Protein AF-A0A954RJN4-F1 (afdb_monomer_lite)

Structure (mmCIF, N/CA/C/O backbone):
data_AF-A0A954RJN4-F1
#
_entry.id   AF-A0A954RJN4-F1
#
loop_
_atom_site.group_PDB
_atom_site.id
_atom_site.type_symbol
_atom_site.label_atom_id
_atom_site.label_alt_id
_atom_site.label_comp_id
_atom_site.label_asym_id
_atom_site.label_entity_id
_atom_site.label_seq_id
_atom_site.pdbx_PDB_ins_code
_atom_site.Cartn_x
_atom_site.Cartn_y
_atom_site.Cartn_z
_atom_site.occupancy
_atom_site.B_iso_or_equiv
_atom_site.auth_seq_id
_atom_site.auth_comp_id
_atom_site.auth_asym_id
_atom_site.auth_atom_id
_atom_site.pdbx_PDB_model_num
ATOM 1 N N . MET A 1 1 ? -88.114 -24.160 28.711 1.00 56.59 1 MET A N 1
ATOM 2 C CA . MET A 1 1 ? -86.927 -24.854 29.260 1.00 56.59 1 MET A CA 1
ATOM 3 C C . MET A 1 1 ? -85.967 -25.374 28.187 1.00 56.59 1 MET A C 1
ATOM 5 O O . MET A 1 1 ? -84.781 -25.348 28.445 1.00 56.59 1 MET A O 1
ATOM 9 N N . SER A 1 2 ? -86.419 -25.733 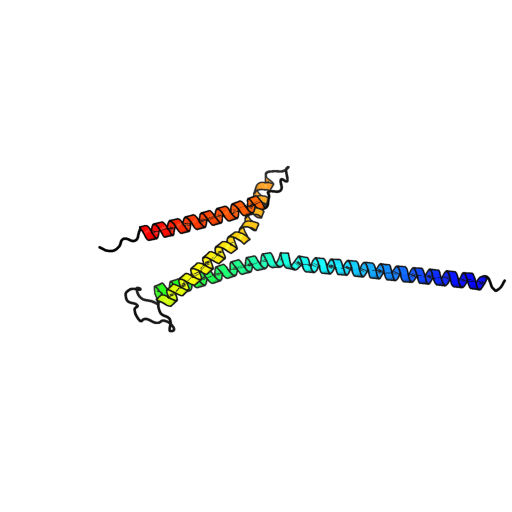26.975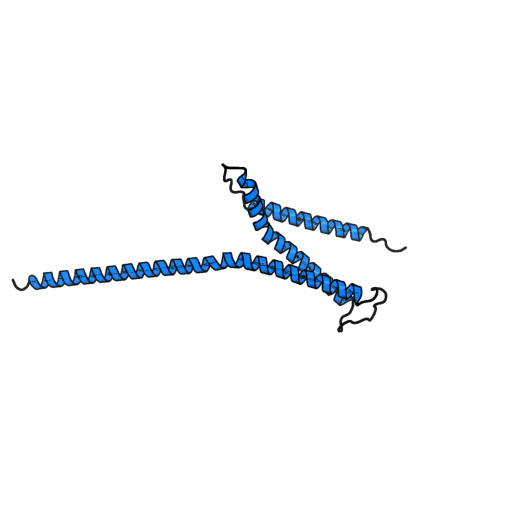 1.00 56.16 2 SER A N 1
ATOM 10 C CA . SER A 1 2 ? -85.537 -26.201 25.880 1.00 56.16 2 SER A CA 1
ATOM 11 C C . SER A 1 2 ? -84.730 -25.110 25.142 1.00 56.16 2 SER A C 1
ATOM 13 O O . SER A 1 2 ? -83.933 -25.435 24.276 1.00 56.16 2 SER A O 1
ATOM 15 N N . SER A 1 3 ? -84.951 -23.821 25.439 1.00 56.94 3 SER A N 1
ATOM 16 C CA . SER A 1 3 ? -84.285 -22.695 24.754 1.00 56.94 3 SER A CA 1
ATOM 17 C C . SER A 1 3 ? -83.041 -22.172 25.484 1.00 56.94 3 SER A C 1
ATOM 19 O O . SER A 1 3 ? -82.298 -21.402 24.892 1.00 56.94 3 SER A O 1
ATOM 21 N N . MET A 1 4 ? -82.828 -22.546 26.752 1.00 56.44 4 MET A N 1
ATOM 22 C CA . MET A 1 4 ? -81.663 -22.096 27.534 1.00 56.44 4 MET A CA 1
ATOM 23 C C . MET A 1 4 ? -80.443 -23.003 27.336 1.00 56.44 4 MET A C 1
ATOM 25 O O . MET A 1 4 ? -79.330 -22.502 27.289 1.00 56.44 4 MET A O 1
ATOM 29 N N . THR A 1 5 ? -80.644 -24.306 27.112 1.00 57.88 5 THR A N 1
ATOM 30 C CA . THR A 1 5 ? -79.547 -25.269 26.913 1.00 57.88 5 THR A CA 1
ATOM 31 C C . THR A 1 5 ? -78.785 -25.041 25.605 1.00 57.88 5 THR A C 1
ATOM 33 O O . THR A 1 5 ? -77.571 -25.167 25.581 1.00 57.88 5 THR A O 1
ATOM 36 N N . HIS A 1 6 ? -79.466 -24.604 24.538 1.00 56.44 6 HIS A N 1
ATOM 37 C CA . HIS A 1 6 ? -78.807 -24.260 23.270 1.00 56.44 6 HIS A CA 1
ATOM 38 C C . HIS A 1 6 ? -77.959 -22.981 23.335 1.00 56.44 6 HIS A C 1
ATOM 40 O O . HIS A 1 6 ? -77.119 -22.772 22.465 1.00 56.44 6 HIS A O 1
ATOM 46 N N . GLN A 1 7 ? -78.180 -22.113 24.328 1.00 56.19 7 GLN A N 1
ATOM 47 C CA . GLN A 1 7 ? -77.420 -20.870 24.450 1.00 56.19 7 GLN A CA 1
ATOM 48 C C . GLN A 1 7 ? -76.115 -21.059 25.239 1.00 56.19 7 GLN A C 1
ATOM 50 O O . GLN A 1 7 ? -75.149 -20.355 24.966 1.00 56.19 7 GLN A O 1
ATOM 55 N N . GLU A 1 8 ? -76.074 -22.013 26.175 1.00 59.12 8 GLU A N 1
ATOM 56 C CA . GLU A 1 8 ? -74.841 -22.383 26.888 1.00 59.12 8 GLU A CA 1
ATOM 57 C C . GLU A 1 8 ? -73.888 -23.182 25.990 1.00 59.12 8 GLU A C 1
ATOM 59 O O . GLU A 1 8 ? -72.703 -22.866 25.940 1.00 59.12 8 GLU A O 1
ATOM 64 N N . GLU A 1 9 ? -74.413 -24.120 25.197 1.00 59.72 9 GLU A N 1
ATOM 65 C CA . GLU A 1 9 ? -73.609 -24.959 24.293 1.00 59.72 9 GLU A CA 1
ATOM 66 C C . GLU A 1 9 ? -72.919 -24.119 23.198 1.00 59.72 9 GLU A C 1
ATOM 68 O O . GLU A 1 9 ? -71.730 -24.278 22.938 1.00 59.72 9 GLU A O 1
ATOM 73 N N . ALA A 1 10 ? -73.622 -23.121 22.645 1.00 60.97 10 ALA A N 1
ATOM 74 C CA . ALA A 1 10 ? -73.043 -22.183 21.682 1.00 60.97 10 ALA A CA 1
ATOM 75 C C . ALA A 1 10 ? -71.999 -21.234 22.304 1.00 60.97 10 ALA A C 1
ATOM 77 O O . ALA A 1 10 ? -71.149 -20.708 21.591 1.00 60.97 10 ALA A O 1
ATOM 78 N N . MET A 1 11 ? -72.054 -20.979 23.617 1.00 61.22 11 MET A N 1
ATOM 79 C CA . MET A 1 11 ? -71.100 -20.090 24.289 1.00 61.22 11 MET A CA 1
ATOM 80 C C . MET A 1 11 ? -69.798 -20.821 24.647 1.00 61.22 11 MET A C 1
ATOM 82 O O . MET A 1 11 ? -68.728 -20.229 24.497 1.00 61.22 11 MET A O 1
ATOM 86 N N . GLU A 1 12 ? -69.863 -22.097 25.045 1.00 61.41 12 GLU A N 1
ATOM 87 C CA . GLU A 1 12 ? -68.666 -22.931 25.262 1.00 61.41 12 GLU A CA 1
ATOM 88 C C . GLU A 1 12 ? -67.912 -23.199 23.950 1.00 61.41 12 GLU A C 1
ATOM 90 O O . GLU A 1 12 ? -66.694 -23.025 23.909 1.00 61.41 12 GLU A O 1
ATOM 95 N N . GLU A 1 13 ? -68.623 -23.485 22.853 1.00 60.00 13 GLU A N 1
ATOM 96 C CA . GLU A 1 13 ? -67.999 -23.742 21.544 1.00 60.00 13 GLU A CA 1
ATOM 97 C C . GLU A 1 13 ? -67.238 -22.505 21.018 1.00 60.00 13 GLU A C 1
ATOM 99 O O . GLU A 1 13 ? -66.120 -22.612 20.513 1.00 60.00 13 GLU A O 1
ATOM 104 N N . THR A 1 14 ? -67.770 -21.294 21.248 1.00 61.06 14 THR A N 1
ATOM 105 C CA . THR A 1 14 ? -67.065 -20.046 20.891 1.00 61.06 14 THR A CA 1
ATOM 106 C C . THR A 1 14 ? -65.844 -19.751 21.764 1.00 61.06 14 THR A C 1
ATOM 108 O O . THR A 1 14 ? -64.921 -19.068 21.313 1.00 61.06 14 THR A O 1
ATOM 111 N N . PHE A 1 15 ? -65.821 -20.237 23.010 1.00 59.88 15 PHE A N 1
ATOM 112 C CA . PHE A 1 15 ? -64.701 -20.016 23.923 1.00 59.88 15 PHE A CA 1
ATOM 113 C C . PHE A 1 15 ? -63.522 -20.940 23.598 1.00 59.88 15 PHE A C 1
ATOM 115 O O . PHE A 1 15 ? -62.377 -20.479 23.588 1.00 59.88 15 PHE A O 1
ATOM 122 N N . ASP A 1 16 ? -63.799 -22.199 23.252 1.00 62.75 16 ASP A N 1
ATOM 123 C CA . ASP A 1 16 ? -62.776 -23.150 22.807 1.00 62.75 16 ASP A CA 1
ATOM 124 C C . ASP A 1 16 ? -62.181 -22.750 21.447 1.00 62.75 16 ASP A C 1
ATOM 126 O O . ASP A 1 16 ? -60.956 -22.759 21.285 1.00 62.75 16 ASP A O 1
ATOM 130 N N . GLU A 1 17 ? -63.006 -22.270 20.506 1.00 61.72 17 GLU A N 1
ATOM 131 C CA . GLU A 1 17 ? -62.523 -21.760 19.215 1.00 61.72 17 GLU A CA 1
ATOM 132 C C . GLU A 1 17 ? -61.644 -20.505 19.396 1.00 61.72 17 GLU A C 1
ATOM 134 O O . GLU A 1 17 ? -60.575 -20.383 18.791 1.00 61.72 17 GLU A O 1
ATOM 139 N N . ALA A 1 18 ? -62.015 -19.597 20.307 1.00 61.66 18 ALA A N 1
ATOM 140 C CA . ALA A 1 18 ? -61.200 -18.422 20.626 1.00 61.66 18 ALA A CA 1
ATOM 141 C C . ALA A 1 18 ? -59.861 -18.785 21.301 1.00 61.66 18 ALA A C 1
ATOM 143 O O . ALA A 1 18 ? -58.838 -18.140 21.038 1.00 61.66 18 ALA A O 1
ATOM 144 N N . ALA A 1 19 ? -59.841 -19.818 22.149 1.00 65.25 19 ALA A N 1
ATOM 145 C CA . ALA A 1 19 ? -58.626 -20.298 22.804 1.00 65.25 19 ALA A CA 1
ATOM 146 C C . ALA A 1 19 ? -57.662 -20.979 21.814 1.00 65.25 19 ALA A C 1
ATOM 148 O O . ALA A 1 19 ? -56.441 -20.778 21.899 1.00 65.25 19 ALA A O 1
ATOM 149 N N . GLU A 1 20 ? -58.189 -21.728 20.842 1.00 62.16 20 GLU A N 1
ATOM 150 C CA . GLU A 1 20 ? -57.390 -22.355 19.785 1.00 62.16 20 GLU A CA 1
ATOM 151 C C . GLU A 1 20 ? -56.750 -21.298 18.871 1.00 62.16 20 GLU A C 1
ATOM 153 O O . GLU A 1 20 ? -55.536 -21.332 18.636 1.00 62.16 20 GLU A O 1
ATOM 158 N N . VAL A 1 21 ? -57.520 -20.288 18.449 1.00 60.94 21 VAL A N 1
ATOM 159 C CA . VAL A 1 21 ? -57.014 -19.189 17.610 1.00 60.94 21 VAL A CA 1
ATOM 160 C C . VAL A 1 21 ? -55.916 -18.399 18.336 1.00 60.94 21 VAL A C 1
ATOM 162 O O . VAL A 1 21 ? -54.872 -18.113 17.744 1.00 60.94 21 VAL A O 1
ATOM 165 N N . ALA A 1 22 ? -56.070 -18.129 19.637 1.00 63.84 22 ALA A N 1
ATOM 166 C CA . ALA A 1 22 ? -55.050 -17.437 20.430 1.00 63.84 22 ALA A CA 1
ATOM 167 C C . ALA A 1 22 ? -53.740 -18.245 20.571 1.00 63.84 22 ALA A C 1
ATOM 169 O O . ALA A 1 22 ? -52.642 -17.676 20.532 1.00 63.84 22 ALA A O 1
ATOM 170 N N . SER A 1 23 ? -53.828 -19.574 20.691 1.00 58.62 23 SER A N 1
ATOM 171 C CA . SER A 1 23 ? -52.665 -20.475 20.739 1.00 58.62 23 SER A CA 1
ATOM 172 C C . SER A 1 23 ? -51.913 -20.521 19.398 1.00 58.62 23 SER A C 1
ATOM 174 O O . SER A 1 23 ? -50.672 -20.481 19.348 1.00 58.62 23 SER A O 1
ATOM 176 N N . VAL A 1 24 ? -52.655 -20.518 18.287 1.00 60.44 24 VAL A N 1
ATOM 177 C CA . VAL A 1 24 ? -52.090 -20.468 16.930 1.00 60.44 24 VAL A CA 1
ATOM 178 C C . VAL A 1 24 ? -51.419 -19.116 16.664 1.00 60.44 24 VAL A C 1
ATOM 180 O O . VAL A 1 24 ? -50.301 -19.067 16.147 1.00 60.44 24 VAL A O 1
ATOM 183 N N . GLU A 1 25 ? -52.013 -18.000 17.085 1.00 62.84 25 GLU A N 1
ATOM 184 C CA . GLU A 1 25 ? -51.382 -16.684 16.934 1.00 62.84 25 GLU A CA 1
ATOM 185 C C . GLU A 1 25 ? -50.105 -16.541 17.776 1.00 62.84 25 GLU A C 1
ATOM 187 O O . GLU A 1 25 ? -49.094 -16.015 17.290 1.00 62.84 25 GLU A O 1
ATOM 192 N N . ALA A 1 26 ? -50.096 -17.078 19.001 1.00 60.25 26 ALA A N 1
ATOM 193 C CA . ALA A 1 26 ? -48.920 -17.072 19.870 1.00 60.25 26 ALA A CA 1
ATOM 194 C C . ALA A 1 26 ? -47.756 -17.895 19.284 1.00 60.25 26 ALA A C 1
ATOM 196 O O . ALA A 1 26 ? -46.599 -17.454 19.303 1.00 60.25 26 ALA A O 1
ATOM 197 N N . THR A 1 27 ? -48.046 -19.061 18.699 1.00 61.03 27 THR A N 1
ATOM 198 C CA . THR A 1 27 ? -47.033 -19.906 18.041 1.00 61.03 27 THR A CA 1
ATOM 199 C C . THR A 1 27 ? -46.515 -19.283 16.741 1.00 61.03 27 THR A C 1
ATOM 201 O O . THR A 1 27 ? -45.303 -19.292 16.491 1.00 61.03 27 THR A O 1
ATOM 204 N N . VAL A 1 28 ? -47.383 -18.637 15.955 1.00 60.69 28 VAL A N 1
ATOM 205 C CA . VAL A 1 28 ? -46.993 -17.895 14.742 1.00 60.69 28 VAL A CA 1
ATOM 206 C C . VAL A 1 28 ? -46.138 -16.664 15.081 1.00 60.69 28 VAL A C 1
ATOM 208 O O . VAL A 1 28 ? -45.153 -16.381 14.385 1.00 60.69 28 VAL A O 1
ATOM 211 N N . ALA A 1 29 ? -46.449 -15.948 16.164 1.00 59.47 29 ALA A N 1
ATOM 212 C CA . ALA A 1 29 ? -45.654 -14.816 16.642 1.00 59.47 29 ALA A CA 1
ATOM 213 C C . ALA A 1 29 ? -44.264 -15.255 17.147 1.00 59.47 29 ALA A C 1
ATOM 215 O O . ALA A 1 29 ? -43.249 -14.638 16.794 1.00 59.47 29 ALA A O 1
ATOM 216 N N . ALA A 1 30 ? -44.190 -16.363 17.892 1.00 55.78 30 ALA A N 1
ATOM 217 C CA . ALA A 1 30 ? -42.926 -16.947 18.343 1.00 55.78 30 ALA A CA 1
ATOM 218 C C . ALA A 1 30 ? -42.045 -17.392 17.159 1.00 55.78 30 ALA A C 1
ATOM 220 O O . ALA A 1 30 ? -40.851 -17.077 17.119 1.00 55.78 30 ALA A O 1
ATOM 221 N N . ALA A 1 31 ? -42.634 -18.027 16.139 1.00 53.06 31 ALA A N 1
ATOM 222 C CA . ALA A 1 31 ? -41.921 -18.443 14.930 1.00 53.06 31 ALA A CA 1
ATOM 223 C C . ALA A 1 31 ? -41.373 -17.248 14.121 1.00 53.06 31 ALA A C 1
ATOM 225 O O . ALA A 1 31 ? -40.228 -17.284 13.651 1.00 53.06 31 ALA A O 1
ATOM 226 N N . LYS A 1 32 ? -42.137 -16.150 14.003 1.00 52.47 32 LYS A N 1
ATOM 227 C CA . LYS A 1 32 ? -41.667 -14.903 13.364 1.00 52.47 32 LYS A CA 1
ATOM 228 C C . LYS A 1 32 ? -40.500 -14.268 14.131 1.00 52.47 32 LYS A C 1
ATOM 230 O O . LYS A 1 32 ? -39.542 -13.817 13.500 1.00 52.47 32 LYS A O 1
ATOM 235 N N . SER A 1 33 ? -40.542 -14.285 15.466 1.00 51.97 33 SER A N 1
ATOM 236 C CA . SER A 1 33 ? -39.478 -13.749 16.329 1.00 51.97 33 SER A CA 1
ATOM 237 C C . SER A 1 33 ? -38.162 -14.527 16.189 1.00 51.97 33 SER A C 1
ATOM 239 O O . SER A 1 33 ? -37.104 -13.926 15.972 1.00 51.97 33 SER A O 1
ATOM 241 N N . VAL A 1 34 ? -38.213 -15.867 16.197 1.00 58.53 34 VAL A N 1
ATOM 242 C CA . VAL A 1 34 ? -37.020 -16.715 15.996 1.00 58.53 34 VAL A CA 1
ATOM 243 C C . VAL A 1 34 ? -36.428 -16.517 14.596 1.00 58.53 34 VAL A C 1
ATOM 245 O O . VAL A 1 34 ? -35.209 -16.376 14.459 1.00 58.53 34 VAL A O 1
ATOM 248 N N . ARG A 1 35 ? -37.271 -16.409 13.558 1.00 51.59 35 ARG A N 1
ATOM 249 C CA . ARG A 1 35 ? -36.823 -16.164 12.176 1.00 51.59 35 ARG A CA 1
ATOM 250 C C . ARG A 1 35 ? -36.160 -14.793 12.006 1.00 51.59 35 ARG A C 1
ATOM 252 O O . ARG A 1 35 ? -35.128 -14.699 11.343 1.00 51.59 35 ARG A O 1
ATOM 259 N N . GLY A 1 36 ? -36.697 -13.746 12.637 1.00 47.25 36 GLY A N 1
ATOM 260 C CA . GLY A 1 36 ? -36.099 -12.405 12.635 1.00 47.25 36 GLY A CA 1
ATOM 261 C C . GLY A 1 36 ? -34.743 -12.359 13.346 1.00 47.25 36 GLY A C 1
ATOM 262 O O . GLY A 1 36 ? -33.790 -11.767 12.838 1.00 47.25 36 GLY A O 1
ATOM 263 N N . LYS A 1 37 ? -34.614 -13.065 14.476 1.00 50.44 37 LYS A N 1
ATOM 264 C CA . LYS A 1 37 ? -33.359 -13.168 15.238 1.00 50.44 37 LYS A CA 1
ATOM 265 C C . LYS A 1 37 ? -32.285 -13.966 14.482 1.00 50.44 37 LYS A C 1
ATOM 267 O O . LYS A 1 37 ? -31.115 -13.583 14.499 1.00 50.44 37 LYS A O 1
ATOM 272 N N . ALA A 1 38 ? -32.678 -15.018 13.759 1.00 47.06 38 ALA A N 1
ATOM 273 C CA . ALA A 1 38 ? -31.789 -15.792 12.890 1.00 47.06 38 ALA A CA 1
ATOM 274 C C . ALA A 1 38 ? -31.308 -14.984 11.667 1.00 47.06 38 ALA A C 1
ATOM 276 O O . ALA A 1 38 ? -30.122 -15.029 11.333 1.00 47.06 38 ALA A O 1
ATOM 277 N N . ALA A 1 39 ? -32.184 -14.187 11.045 1.00 49.91 39 ALA A N 1
ATOM 278 C CA . ALA A 1 39 ? -31.822 -13.304 9.932 1.00 49.91 39 ALA A CA 1
ATOM 279 C C . ALA A 1 39 ? -30.891 -12.156 10.371 1.00 49.91 39 ALA A C 1
ATOM 281 O O . ALA A 1 39 ? -29.890 -11.883 9.705 1.00 49.91 39 ALA A O 1
ATOM 282 N N . ALA A 1 40 ? -31.147 -11.545 11.535 1.00 50.41 40 ALA A N 1
ATOM 283 C CA . ALA A 1 40 ? -30.272 -10.521 12.113 1.00 50.41 40 ALA A CA 1
ATOM 284 C C . ALA A 1 40 ? -28.890 -11.085 12.506 1.00 50.41 40 ALA A C 1
ATOM 286 O O . ALA A 1 40 ? -27.864 -10.435 12.303 1.00 50.41 40 ALA A O 1
ATOM 287 N N . SER A 1 41 ? -28.839 -12.327 13.005 1.00 43.78 41 SER A N 1
ATOM 288 C CA . SER A 1 41 ? -27.583 -13.023 13.319 1.00 43.78 41 SER A CA 1
ATOM 289 C C . SER A 1 41 ? -26.800 -13.436 12.060 1.00 43.78 41 SER A C 1
ATOM 291 O O . SER A 1 41 ? -25.571 -13.377 12.050 1.00 43.78 41 SER A O 1
ATOM 293 N N . ALA A 1 42 ? -27.476 -13.79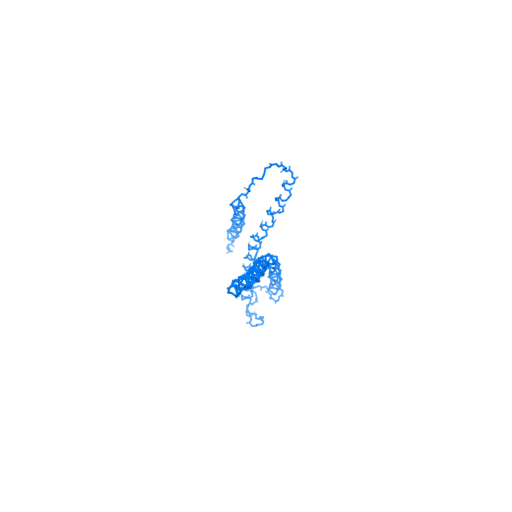3 10.963 1.00 47.41 42 ALA A N 1
ATOM 294 C CA . ALA A 1 42 ? -26.828 -14.093 9.684 1.00 47.41 42 ALA A CA 1
ATOM 295 C C . ALA A 1 42 ? -26.219 -12.844 9.019 1.00 47.41 42 ALA A C 1
ATOM 297 O O . ALA A 1 42 ? -25.087 -12.912 8.542 1.00 47.41 42 ALA A O 1
ATOM 298 N N . GLY A 1 43 ? -26.905 -11.695 9.068 1.00 47.44 43 GLY A N 1
ATOM 299 C CA . GLY A 1 43 ? -26.375 -10.422 8.561 1.00 47.44 43 GLY A CA 1
ATOM 300 C C . GLY A 1 43 ? -25.133 -9.933 9.317 1.00 47.44 43 GLY A C 1
ATOM 301 O O . GLY A 1 43 ? -24.201 -9.409 8.709 1.00 47.44 43 GLY A O 1
ATOM 302 N N . ASN A 1 44 ? -25.062 -10.183 10.629 1.00 51.94 44 ASN A N 1
ATOM 303 C CA . ASN A 1 44 ? -23.947 -9.732 11.466 1.00 51.94 44 ASN A CA 1
ATOM 304 C C . ASN A 1 44 ? -22.696 -10.640 11.408 1.00 51.94 44 ASN A C 1
ATOM 306 O O . ASN A 1 44 ? -21.623 -10.240 11.855 1.00 51.94 44 ASN A O 1
ATOM 310 N N . ARG A 1 45 ? -22.793 -11.862 10.859 1.00 49.50 45 ARG A N 1
ATOM 311 C CA . ARG A 1 45 ? -21.640 -12.784 10.726 1.00 49.50 45 ARG A CA 1
ATOM 312 C C . ARG A 1 45 ? -20.753 -12.492 9.511 1.00 49.50 45 ARG A C 1
ATOM 314 O O . ARG A 1 45 ? -19.557 -12.782 9.556 1.00 49.50 45 ARG A O 1
ATOM 321 N N . ASN A 1 46 ? -21.294 -11.873 8.462 1.00 52.25 46 ASN A N 1
ATOM 322 C CA . ASN A 1 46 ? -20.532 -11.553 7.248 1.00 52.25 46 ASN A CA 1
ATOM 323 C C . ASN A 1 46 ? -19.493 -10.441 7.474 1.00 52.25 46 ASN A C 1
ATOM 325 O O . ASN A 1 46 ? -18.440 -10.434 6.840 1.00 52.25 46 ASN A O 1
ATOM 329 N N . THR A 1 47 ? -19.736 -9.529 8.416 1.00 53.88 47 THR A N 1
ATOM 330 C CA . THR A 1 47 ? -18.842 -8.391 8.690 1.00 53.88 47 THR A CA 1
ATOM 331 C C . THR A 1 47 ? -17.604 -8.787 9.501 1.00 53.88 47 THR A C 1
ATOM 333 O O . THR A 1 47 ? -16.531 -8.211 9.318 1.00 53.88 47 THR A O 1
ATOM 336 N N . LEU A 1 48 ? -17.720 -9.800 10.365 1.00 53.88 48 LEU A N 1
ATOM 337 C CA . LEU A 1 48 ? -16.608 -10.326 11.165 1.00 53.88 48 LEU A CA 1
ATOM 338 C C . LEU A 1 48 ? -15.710 -11.273 10.360 1.00 53.88 48 LEU A C 1
ATOM 340 O O . LEU A 1 48 ? -14.491 -11.119 10.409 1.00 53.88 48 LEU A O 1
ATOM 344 N N . MET A 1 49 ? -16.283 -12.195 9.572 1.00 53.28 49 MET A N 1
ATOM 345 C CA . MET A 1 49 ? -15.486 -13.064 8.689 1.00 53.28 49 MET A CA 1
ATOM 346 C C . MET A 1 49 ? -14.807 -12.263 7.569 1.00 53.28 49 MET A C 1
ATOM 348 O O . MET A 1 49 ? -13.654 -12.533 7.238 1.00 53.28 49 MET A O 1
ATOM 352 N N . GLY A 1 50 ? -15.478 -11.228 7.048 1.00 59.66 50 GLY A N 1
ATOM 353 C CA . GLY A 1 50 ? -14.949 -10.360 5.996 1.00 59.66 50 GLY A CA 1
ATOM 354 C C . GLY A 1 50 ? -13.717 -9.554 6.410 1.00 59.66 50 GLY A C 1
ATOM 355 O O . GLY A 1 50 ? -12.824 -9.379 5.594 1.00 59.66 50 GLY A O 1
ATOM 356 N N . ARG A 1 51 ? -13.603 -9.112 7.670 1.00 64.06 51 ARG A N 1
ATOM 357 C CA . ARG A 1 51 ? -12.423 -8.361 8.145 1.00 64.06 51 ARG A CA 1
ATOM 358 C C . ARG A 1 51 ? -11.152 -9.208 8.163 1.00 64.06 51 ARG A C 1
ATOM 360 O O . ARG A 1 51 ? -10.106 -8.751 7.713 1.00 64.06 51 ARG A O 1
ATOM 367 N N . THR A 1 52 ? -11.247 -10.443 8.650 1.00 73.94 52 THR A N 1
ATOM 368 C CA . THR A 1 52 ? -10.107 -11.371 8.670 1.00 73.94 52 THR A CA 1
ATOM 369 C C . THR A 1 52 ? -9.748 -11.831 7.258 1.00 73.94 52 THR A C 1
ATOM 371 O O . THR A 1 52 ? -8.571 -11.850 6.911 1.00 73.94 52 THR A O 1
ATOM 374 N N . MET A 1 53 ? -10.751 -12.123 6.419 1.00 73.31 53 MET A N 1
ATOM 375 C CA . MET A 1 53 ? -10.544 -12.446 5.001 1.00 73.31 53 MET A CA 1
ATOM 376 C C . MET A 1 53 ? -9.915 -11.284 4.226 1.00 73.31 53 MET A C 1
ATOM 378 O O . MET A 1 53 ? -8.985 -11.513 3.466 1.00 73.31 53 MET A O 1
ATOM 382 N N . LEU A 1 54 ? -10.369 -10.045 4.445 1.00 78.31 54 LEU A N 1
ATOM 383 C CA . LEU A 1 54 ? -9.825 -8.849 3.799 1.00 78.31 54 LEU A CA 1
ATOM 384 C C . LEU A 1 54 ? -8.373 -8.598 4.213 1.00 78.31 54 LEU A C 1
ATOM 386 O O . LEU A 1 54 ? -7.546 -8.329 3.351 1.00 78.31 54 LEU A O 1
ATOM 390 N N . ASN A 1 55 ? -8.050 -8.730 5.504 1.00 80.62 55 ASN A N 1
ATOM 391 C CA . ASN A 1 55 ? -6.668 -8.632 5.979 1.00 80.62 55 ASN A CA 1
ATOM 392 C C . ASN A 1 55 ? -5.772 -9.684 5.314 1.00 80.62 55 ASN A C 1
ATOM 394 O O . ASN A 1 55 ? -4.692 -9.350 4.839 1.00 80.62 55 ASN A O 1
ATOM 398 N N . PHE A 1 56 ? -6.231 -10.936 5.250 1.00 82.50 56 PHE A N 1
ATOM 399 C CA . PHE A 1 56 ? -5.491 -12.019 4.606 1.00 82.50 56 PHE A CA 1
ATOM 400 C C . PHE A 1 56 ? -5.296 -11.775 3.102 1.00 82.50 56 PHE A C 1
ATOM 402 O O . PHE A 1 56 ? -4.199 -11.960 2.576 1.00 82.50 56 PHE A O 1
ATOM 409 N N . TRP A 1 57 ? -6.341 -11.314 2.412 1.00 85.19 57 TRP A N 1
ATOM 410 C CA . TRP A 1 57 ? -6.271 -10.968 0.992 1.00 85.19 57 TRP A CA 1
ATOM 411 C C . TRP A 1 57 ? -5.321 -9.807 0.730 1.00 85.19 57 TRP A C 1
ATOM 413 O O . TRP A 1 57 ? -4.573 -9.835 -0.242 1.00 85.19 57 TRP A O 1
ATOM 423 N N . LEU A 1 58 ? -5.334 -8.796 1.597 1.00 85.44 58 LEU A N 1
ATOM 424 C CA . LEU A 1 58 ? -4.467 -7.635 1.470 1.00 85.44 58 LEU A CA 1
ATOM 425 C C . LEU A 1 58 ? -2.998 -8.004 1.697 1.00 85.44 58 LEU A C 1
ATOM 427 O O . LEU A 1 58 ? -2.138 -7.570 0.935 1.00 85.44 58 LEU A O 1
ATOM 431 N N . ASP A 1 59 ? -2.718 -8.842 2.693 1.00 85.25 59 ASP A N 1
ATOM 432 C CA . ASP A 1 59 ? -1.377 -9.376 2.943 1.00 85.25 59 ASP A CA 1
ATOM 433 C C . ASP A 1 59 ? -0.886 -10.243 1.768 1.00 85.25 59 ASP A C 1
ATOM 435 O O . ASP A 1 59 ? 0.221 -10.066 1.262 1.00 85.25 59 ASP A O 1
ATOM 439 N N . THR A 1 60 ? -1.766 -11.094 1.231 1.00 83.94 60 THR A N 1
ATOM 440 C CA . THR A 1 60 ? -1.492 -11.886 0.021 1.00 83.94 60 THR A CA 1
ATOM 441 C C . THR A 1 60 ? -1.216 -10.988 -1.188 1.00 83.94 60 THR A C 1
ATOM 443 O O . THR A 1 60 ? -0.260 -11.221 -1.927 1.00 83.94 60 THR A O 1
ATOM 446 N N . ALA A 1 61 ? -2.012 -9.935 -1.389 1.00 85.88 61 ALA A N 1
ATOM 447 C CA . ALA A 1 61 ? -1.810 -8.976 -2.470 1.00 85.88 61 ALA A CA 1
ATOM 448 C C . ALA A 1 61 ? -0.460 -8.263 -2.335 1.00 85.88 61 ALA A C 1
ATOM 450 O O . ALA A 1 61 ? 0.239 -8.092 -3.333 1.00 85.88 61 ALA A O 1
ATOM 451 N N . MET A 1 62 ? -0.061 -7.899 -1.114 1.00 85.38 62 MET A N 1
ATOM 452 C CA . MET A 1 62 ? 1.238 -7.289 -0.841 1.00 85.38 62 MET A CA 1
ATOM 453 C C . MET A 1 62 ? 2.394 -8.256 -1.140 1.00 85.38 62 MET A C 1
ATOM 455 O O . MET A 1 62 ? 3.370 -7.847 -1.773 1.00 85.38 62 MET A O 1
ATOM 459 N N . LEU A 1 63 ? 2.263 -9.538 -0.780 1.00 84.62 63 LEU A N 1
ATOM 460 C CA . LEU A 1 63 ? 3.240 -10.578 -1.116 1.00 84.62 63 LEU A CA 1
ATOM 461 C C . LEU A 1 63 ? 3.383 -10.758 -2.634 1.00 84.62 63 LEU A C 1
ATOM 463 O O . LEU A 1 63 ? 4.499 -10.784 -3.152 1.00 84.62 63 LEU A O 1
ATOM 467 N N . VAL A 1 64 ? 2.268 -10.839 -3.362 1.00 87.19 64 VAL A N 1
ATOM 468 C CA . VAL A 1 64 ? 2.276 -10.950 -4.831 1.00 87.19 64 VAL A CA 1
ATOM 469 C C . VAL A 1 64 ? 2.957 -9.736 -5.463 1.00 87.19 64 VAL A C 1
ATOM 471 O O . VAL A 1 64 ? 3.791 -9.886 -6.355 1.00 87.19 64 VAL A O 1
ATOM 474 N N . ASN A 1 65 ? 2.648 -8.534 -4.977 1.00 87.44 65 ASN A N 1
ATOM 475 C CA . ASN A 1 65 ? 3.240 -7.296 -5.475 1.00 87.44 65 ASN A CA 1
ATOM 476 C C . ASN A 1 65 ? 4.759 -7.247 -5.211 1.00 87.44 65 ASN A C 1
ATOM 478 O O . ASN A 1 65 ? 5.537 -6.875 -6.086 1.00 87.44 65 ASN A O 1
ATOM 482 N N . PHE A 1 66 ? 5.201 -7.726 -4.045 1.00 83.62 66 PHE A N 1
ATOM 483 C CA . PHE A 1 66 ? 6.619 -7.870 -3.716 1.00 83.62 66 PHE A CA 1
ATOM 484 C C . PHE A 1 66 ? 7.347 -8.859 -4.641 1.00 83.62 66 PHE A C 1
ATOM 486 O O . PHE A 1 66 ? 8.437 -8.562 -5.133 1.00 83.62 66 PHE A O 1
ATOM 493 N N . VAL A 1 67 ? 6.738 -10.010 -4.938 1.00 88.12 67 VAL A N 1
ATOM 494 C CA . VAL A 1 67 ? 7.297 -10.977 -5.897 1.00 88.12 67 VAL A CA 1
ATOM 495 C C . VAL A 1 67 ? 7.393 -10.366 -7.298 1.00 88.12 67 VAL A C 1
ATOM 497 O O . VAL A 1 67 ? 8.415 -10.531 -7.962 1.00 88.12 67 VAL A O 1
ATOM 500 N N . LEU A 1 68 ? 6.380 -9.607 -7.730 1.00 82.31 68 LEU A N 1
ATOM 501 C CA . LEU A 1 68 ? 6.414 -8.872 -8.999 1.00 82.31 68 LEU A CA 1
ATOM 502 C C . LEU A 1 68 ? 7.522 -7.809 -9.029 1.00 82.31 68 LEU A C 1
ATOM 504 O O . LEU A 1 68 ? 8.173 -7.643 -10.061 1.00 82.31 68 LEU A O 1
ATOM 508 N N . LEU A 1 69 ? 7.790 -7.122 -7.915 1.00 84.69 69 LEU A N 1
ATOM 509 C CA . LEU A 1 69 ? 8.919 -6.190 -7.812 1.00 84.69 69 LEU A CA 1
ATOM 510 C C . LEU A 1 69 ? 10.265 -6.893 -7.959 1.00 84.69 69 LEU A C 1
ATOM 512 O O . LEU A 1 69 ? 11.120 -6.423 -8.707 1.00 84.69 69 LEU A O 1
ATOM 516 N N . ILE A 1 70 ? 10.459 -8.023 -7.276 1.00 87.56 70 ILE A N 1
ATOM 517 C CA . ILE A 1 70 ? 11.691 -8.810 -7.411 1.00 87.56 70 ILE A CA 1
ATOM 518 C C . ILE A 1 70 ? 11.843 -9.293 -8.850 1.00 87.56 70 ILE A C 1
ATOM 520 O O . ILE A 1 70 ? 12.920 -9.156 -9.429 1.00 87.56 70 ILE A O 1
ATOM 524 N N . TRP A 1 71 ? 10.771 -9.824 -9.438 1.00 84.38 71 TRP A N 1
ATOM 525 C CA . TRP A 1 71 ? 10.761 -10.288 -10.819 1.00 84.38 71 TRP A CA 1
ATOM 526 C C . TRP A 1 71 ? 11.147 -9.171 -11.794 1.00 84.38 71 TRP A C 1
ATOM 528 O O . TRP A 1 71 ? 12.119 -9.316 -12.531 1.00 84.38 71 TRP A O 1
ATOM 538 N N . THR A 1 72 ? 10.446 -8.035 -11.760 1.00 85.25 72 THR A N 1
ATOM 539 C CA . THR A 1 72 ? 10.717 -6.896 -12.656 1.00 85.25 72 THR A CA 1
ATOM 540 C C . THR A 1 72 ? 12.119 -6.323 -12.449 1.00 85.25 72 THR A C 1
ATOM 542 O O . THR A 1 72 ? 12.820 -6.087 -13.429 1.00 85.25 72 THR A O 1
ATOM 545 N N . SER A 1 73 ? 12.584 -6.203 -11.202 1.00 86.00 73 SER A N 1
ATOM 546 C CA . SER A 1 73 ? 13.953 -5.772 -10.884 1.00 86.00 73 SER A CA 1
ATOM 547 C C . SER A 1 73 ? 15.010 -6.743 -11.425 1.00 86.00 73 SER A C 1
ATOM 549 O O . SER A 1 73 ? 16.011 -6.325 -12.007 1.00 86.00 73 SER A O 1
ATOM 551 N N . THR A 1 74 ? 14.769 -8.051 -11.303 1.00 86.88 74 THR A N 1
ATOM 552 C CA . THR A 1 74 ? 15.662 -9.096 -11.828 1.00 86.88 74 THR A CA 1
ATOM 553 C C . THR A 1 74 ? 15.704 -9.048 -13.355 1.00 86.88 74 THR A C 1
ATOM 555 O O . THR A 1 74 ? 16.786 -9.093 -13.934 1.00 86.88 74 THR A O 1
ATOM 558 N N . VAL A 1 75 ? 14.552 -8.887 -14.016 1.00 83.81 75 VAL A N 1
ATOM 559 C CA . VAL A 1 75 ? 14.472 -8.747 -15.478 1.00 83.81 75 VAL A CA 1
ATOM 560 C C . VAL A 1 75 ? 15.257 -7.522 -15.946 1.00 83.81 75 VAL A C 1
ATOM 562 O O . VAL A 1 75 ? 16.144 -7.654 -16.786 1.00 83.81 75 VAL A O 1
ATOM 565 N N . VAL A 1 76 ? 15.008 -6.350 -15.358 1.00 83.44 76 VAL A N 1
ATOM 566 C CA . VAL A 1 76 ? 15.713 -5.111 -15.723 1.00 83.44 76 VAL A CA 1
ATOM 567 C C . VAL A 1 76 ? 17.221 -5.229 -15.479 1.00 83.44 76 VAL A C 1
ATOM 569 O O . VAL A 1 76 ? 18.007 -4.756 -16.295 1.00 83.44 76 VAL A O 1
ATOM 572 N N . ARG A 1 77 ? 17.647 -5.882 -14.389 1.00 82.31 77 ARG A N 1
ATOM 573 C CA . ARG A 1 77 ? 19.063 -5.930 -13.994 1.00 82.31 77 ARG A CA 1
ATOM 574 C C . ARG A 1 77 ? 19.893 -6.998 -14.704 1.00 82.31 77 ARG A C 1
ATOM 576 O O . ARG A 1 77 ? 21.091 -6.768 -14.892 1.00 82.31 77 ARG A O 1
ATOM 583 N N . PHE A 1 78 ? 19.300 -8.155 -14.999 1.00 84.38 78 PHE A N 1
ATOM 584 C CA . PHE A 1 78 ? 20.008 -9.321 -15.540 1.00 84.38 78 PHE A CA 1
ATOM 585 C C . PHE A 1 78 ? 19.720 -9.589 -17.015 1.00 84.38 78 PHE A C 1
ATOM 587 O O . PHE A 1 78 ? 20.580 -10.158 -17.683 1.00 84.38 78 PHE A O 1
ATOM 594 N N . VAL A 1 79 ? 18.540 -9.222 -17.526 1.00 81.94 79 VAL A N 1
ATOM 595 C CA . VAL A 1 79 ? 18.182 -9.498 -18.928 1.00 81.94 79 VAL A CA 1
ATOM 596 C C . VAL A 1 79 ? 18.650 -8.379 -19.850 1.00 81.94 79 VAL A C 1
ATOM 598 O O . VAL A 1 79 ? 19.089 -8.652 -20.964 1.00 81.94 79 VAL A O 1
ATOM 601 N N . PHE A 1 80 ? 18.605 -7.131 -19.384 1.00 73.75 80 PHE A N 1
ATOM 602 C CA . PHE A 1 80 ? 19.130 -6.004 -20.144 1.00 73.75 80 PHE A CA 1
ATOM 603 C C . PHE A 1 80 ? 20.590 -5.713 -19.755 1.00 73.75 80 PHE A C 1
ATOM 605 O O . PHE A 1 80 ? 20.920 -5.693 -18.564 1.00 73.75 80 PHE A O 1
ATOM 612 N N . PRO A 1 81 ? 21.488 -5.485 -20.733 1.00 71.75 81 PRO A N 1
ATOM 613 C CA . PRO A 1 81 ? 22.823 -4.962 -20.457 1.00 71.75 81 PRO A CA 1
ATOM 614 C C . PRO A 1 81 ? 22.732 -3.538 -19.879 1.00 71.75 81 PRO A C 1
ATOM 616 O O . PRO A 1 81 ? 21.657 -2.943 -19.836 1.00 71.75 81 PRO A O 1
ATOM 619 N N . ALA A 1 82 ? 23.858 -2.991 -19.399 1.00 67.06 82 ALA A N 1
ATOM 620 C CA . ALA A 1 82 ? 23.907 -1.654 -18.801 1.00 67.06 82 ALA A CA 1
ATOM 621 C C . ALA A 1 82 ? 23.123 -0.629 -19.647 1.00 67.06 82 ALA A C 1
ATOM 623 O O . ALA A 1 82 ? 23.297 -0.563 -20.861 1.00 67.06 82 ALA A O 1
ATOM 624 N N . THR A 1 83 ? 22.260 0.162 -19.002 1.00 62.19 83 THR A N 1
ATOM 625 C CA . THR A 1 83 ? 21.229 0.999 -19.651 1.00 62.19 83 THR A CA 1
ATOM 626 C C . THR A 1 83 ? 21.767 1.969 -20.706 1.00 62.19 83 THR A C 1
ATOM 628 O O . THR A 1 83 ? 21.033 2.364 -21.601 1.00 62.19 83 THR A O 1
ATOM 631 N N . VAL A 1 84 ? 23.054 2.311 -20.644 1.00 60.22 84 VAL A N 1
ATOM 632 C CA . VAL A 1 84 ? 23.749 3.189 -21.599 1.00 60.22 84 VAL A CA 1
ATOM 633 C C . VAL A 1 84 ? 24.094 2.526 -22.941 1.00 60.22 84 VAL A C 1
ATOM 635 O O . VAL A 1 84 ? 24.403 3.231 -23.894 1.00 60.22 84 VAL A O 1
ATOM 638 N N . THR A 1 85 ? 24.054 1.193 -23.039 1.00 61.31 85 THR A N 1
ATOM 639 C CA . THR A 1 85 ? 24.346 0.431 -24.272 1.00 61.31 85 THR A CA 1
ATOM 640 C C . THR A 1 85 ? 23.164 -0.403 -24.771 1.00 61.31 85 THR A C 1
ATOM 642 O O . THR A 1 85 ? 23.289 -1.093 -25.780 1.00 61.31 85 THR A O 1
ATOM 645 N N . ALA A 1 86 ? 22.018 -0.346 -24.089 1.00 57.09 86 ALA A N 1
ATOM 646 C CA . ALA A 1 86 ? 20.826 -1.137 -24.401 1.00 57.09 86 ALA A CA 1
ATOM 647 C C . ALA A 1 86 ? 19.875 -0.466 -25.416 1.00 57.09 86 ALA A C 1
ATOM 649 O O . ALA A 1 86 ? 18.737 -0.909 -25.575 1.00 57.09 86 ALA A O 1
ATOM 650 N N . ASP A 1 87 ? 20.320 0.597 -26.092 1.00 59.59 87 ASP A N 1
ATOM 651 C CA . ASP A 1 87 ? 19.502 1.332 -27.057 1.00 59.59 87 ASP A CA 1
ATOM 652 C C . ASP A 1 87 ? 19.069 0.397 -28.209 1.00 59.59 87 ASP A C 1
ATOM 654 O O . ASP A 1 87 ? 19.897 -0.239 -28.867 1.00 59.59 87 ASP A O 1
ATOM 658 N N . GLY A 1 88 ? 17.755 0.227 -28.385 1.00 65.88 88 GLY A N 1
ATOM 659 C CA . GLY A 1 88 ? 17.147 -0.684 -29.367 1.00 65.88 88 GLY A CA 1
ATOM 660 C C . GLY A 1 88 ? 16.940 -2.148 -28.938 1.00 65.88 88 GLY A C 1
ATOM 661 O O . GLY A 1 88 ? 16.389 -2.929 -29.719 1.00 65.88 88 GLY A O 1
ATOM 662 N N . TRP A 1 89 ? 17.324 -2.555 -27.721 1.00 65.94 89 TRP A N 1
ATOM 663 C CA . TRP A 1 89 ? 17.062 -3.919 -27.238 1.00 65.94 89 TRP A CA 1
ATOM 664 C C . TRP A 1 89 ? 15.615 -4.058 -26.760 1.00 65.94 89 TRP A C 1
ATOM 666 O O . TRP A 1 89 ? 15.198 -3.437 -25.782 1.00 65.94 89 TRP A O 1
ATOM 676 N N . THR A 1 90 ? 14.852 -4.919 -27.434 1.00 74.75 90 THR A N 1
ATOM 677 C CA . THR A 1 90 ? 13.472 -5.240 -27.057 1.00 74.75 90 THR A CA 1
ATOM 678 C C . THR A 1 90 ? 13.402 -6.633 -26.448 1.00 74.75 90 THR A C 1
ATOM 680 O O . THR A 1 90 ? 13.925 -7.602 -26.998 1.00 74.75 90 THR A O 1
ATOM 683 N N . LEU A 1 91 ? 12.724 -6.748 -25.308 1.00 69.94 91 LEU A N 1
ATOM 684 C CA . LEU A 1 91 ? 12.400 -8.029 -24.689 1.00 69.94 91 LEU A CA 1
ATOM 685 C C . LEU A 1 91 ? 10.885 -8.199 -24.733 1.00 69.94 91 LEU A C 1
ATOM 687 O O . LEU A 1 91 ? 10.158 -7.376 -24.181 1.00 69.94 91 LEU A O 1
ATOM 691 N N . TRP A 1 92 ? 10.411 -9.240 -25.422 1.00 75.38 92 TRP A N 1
ATOM 692 C CA . TRP A 1 92 ? 8.979 -9.477 -25.665 1.00 75.38 92 TRP A CA 1
ATOM 693 C C . TRP A 1 92 ? 8.248 -8.257 -26.240 1.00 75.38 92 TRP A C 1
ATOM 695 O O . TRP A 1 92 ? 7.144 -7.923 -25.822 1.00 75.38 92 TRP A O 1
ATOM 705 N N . SER A 1 93 ? 8.870 -7.593 -27.220 1.00 78.00 93 SER A N 1
ATOM 706 C CA . SER A 1 93 ? 8.335 -6.389 -27.869 1.00 78.00 93 SER A CA 1
ATOM 707 C C . SER A 1 93 ? 8.247 -5.145 -26.969 1.00 78.00 93 SER A C 1
ATOM 709 O O . SER A 1 93 ? 7.672 -4.145 -27.397 1.00 78.00 93 SER A O 1
ATOM 711 N N . TRP A 1 94 ? 8.805 -5.176 -25.753 1.00 75.94 94 TRP A N 1
ATOM 712 C CA . TRP A 1 94 ? 8.865 -4.029 -24.841 1.00 75.94 94 TRP A CA 1
ATOM 713 C C . TRP A 1 94 ? 10.297 -3.510 -24.691 1.00 75.94 94 TRP A C 1
ATOM 715 O O . TRP A 1 94 ? 11.250 -4.289 -24.590 1.00 75.94 94 TRP A O 1
ATOM 725 N N . ASN A 1 95 ? 10.430 -2.184 -24.664 1.00 81.62 95 ASN A N 1
ATOM 726 C CA . ASN A 1 95 ? 11.703 -1.484 -24.465 1.00 81.62 95 ASN A CA 1
ATOM 727 C C . ASN A 1 95 ? 12.102 -1.436 -22.983 1.00 81.62 95 ASN A C 1
ATOM 729 O O . ASN A 1 95 ? 11.249 -1.535 -22.097 1.00 81.62 95 ASN A O 1
ATOM 733 N N . VAL A 1 96 ? 13.389 -1.192 -22.719 1.00 82.12 96 VAL A N 1
ATOM 734 C CA . VAL A 1 96 ? 13.940 -0.984 -21.365 1.00 82.12 96 VAL A CA 1
ATOM 735 C C . VAL A 1 96 ? 13.146 0.070 -20.587 1.00 82.12 96 VAL A C 1
ATOM 737 O O . VAL A 1 96 ? 12.757 -0.181 -19.449 1.00 82.12 96 VAL A O 1
ATOM 740 N N . ASP A 1 97 ? 12.817 1.202 -21.215 1.00 81.69 97 ASP A N 1
ATOM 741 C CA . ASP A 1 97 ? 12.047 2.279 -20.576 1.00 81.69 97 ASP A CA 1
ATOM 742 C C . ASP A 1 97 ? 10.653 1.832 -20.128 1.00 81.69 97 ASP A C 1
ATOM 744 O O . ASP A 1 97 ? 10.167 2.245 -19.076 1.00 81.69 97 ASP A O 1
ATOM 748 N N . GLN A 1 98 ? 10.005 0.947 -20.892 1.00 79.88 98 GLN A N 1
ATOM 749 C CA . GLN A 1 98 ? 8.692 0.416 -20.528 1.00 79.88 98 GLN A CA 1
ATOM 750 C C . GLN A 1 98 ? 8.787 -0.556 -19.352 1.00 79.88 98 GLN A C 1
ATOM 752 O O . GLN A 1 98 ? 7.930 -0.532 -18.469 1.00 79.88 98 GLN A O 1
ATOM 757 N N . TRP A 1 99 ? 9.843 -1.370 -19.297 1.00 82.56 99 TRP A N 1
ATOM 758 C CA . TRP A 1 99 ? 10.111 -2.250 -18.158 1.00 82.56 99 TRP A CA 1
ATOM 759 C C . TRP A 1 99 ? 10.433 -1.464 -16.882 1.00 82.56 99 TRP A C 1
ATOM 761 O O . TRP A 1 99 ? 9.912 -1.798 -15.817 1.00 82.56 99 TRP A O 1
ATOM 771 N N . ILE A 1 100 ? 11.214 -0.385 -16.987 1.00 85.75 100 ILE A N 1
ATOM 772 C CA . ILE A 1 100 ? 11.482 0.536 -15.871 1.00 85.75 100 ILE A CA 1
ATOM 773 C C . ILE A 1 100 ? 10.189 1.243 -15.439 1.00 85.75 100 ILE A C 1
ATOM 775 O O . ILE A 1 100 ? 9.894 1.317 -14.245 1.00 85.75 100 ILE A O 1
ATOM 779 N N . GLY A 1 101 ? 9.376 1.706 -16.392 1.00 80.88 101 GLY A N 1
ATOM 780 C CA . GLY A 1 101 ? 8.069 2.305 -16.118 1.00 80.88 101 GLY A CA 1
ATOM 781 C C . GLY A 1 101 ? 7.113 1.345 -15.404 1.00 80.88 101 GLY A C 1
ATOM 782 O O . GLY A 1 101 ? 6.457 1.733 -14.436 1.00 80.88 101 GLY A O 1
ATOM 783 N N . LEU A 1 102 ? 7.083 0.072 -15.814 1.00 80.69 102 LEU A N 1
ATOM 784 C CA . LEU A 1 102 ? 6.327 -0.977 -15.128 1.00 80.69 102 LEU A CA 1
ATOM 785 C C . LEU A 1 102 ? 6.847 -1.184 -13.702 1.00 80.69 102 LEU A C 1
ATOM 787 O O . LEU A 1 102 ? 6.052 -1.201 -12.765 1.00 80.69 102 LEU A O 1
ATOM 791 N N . GLN A 1 103 ? 8.163 -1.314 -13.523 1.00 85.19 103 GLN A N 1
ATOM 792 C CA . GLN A 1 103 ? 8.772 -1.477 -12.203 1.00 85.19 103 GLN A CA 1
ATOM 793 C C . GLN A 1 103 ? 8.397 -0.313 -11.274 1.00 85.19 103 GLN A C 1
ATOM 795 O O . GLN A 1 103 ? 8.037 -0.539 -10.118 1.00 85.19 103 GLN A O 1
ATOM 800 N N . PHE A 1 104 ? 8.412 0.919 -11.787 1.00 83.81 104 PHE A N 1
ATOM 801 C CA . PHE A 1 104 ? 7.982 2.100 -11.044 1.00 83.81 104 PHE A CA 1
ATOM 802 C C . PHE A 1 104 ? 6.491 2.049 -10.679 1.00 83.81 104 PHE A C 1
ATOM 804 O O . PHE A 1 104 ? 6.135 2.290 -9.527 1.00 83.81 104 PHE A O 1
ATOM 811 N N . ALA A 1 105 ? 5.616 1.670 -11.614 1.00 79.00 105 ALA A N 1
ATOM 812 C CA . ALA A 1 105 ? 4.182 1.541 -11.349 1.00 79.00 105 ALA A CA 1
ATOM 813 C C . ALA A 1 105 ? 3.879 0.479 -10.275 1.00 79.00 105 ALA A C 1
ATOM 815 O O . ALA A 1 105 ? 3.075 0.722 -9.370 1.00 79.00 105 ALA A O 1
ATOM 816 N N . VAL A 1 106 ? 4.553 -0.675 -10.337 1.00 79.94 106 VAL A N 1
ATOM 817 C CA . VAL A 1 106 ? 4.444 -1.733 -9.321 1.00 79.94 106 VAL A CA 1
ATOM 818 C C . VAL A 1 106 ? 4.973 -1.228 -7.973 1.00 79.94 106 VAL A C 1
ATOM 820 O O . VAL A 1 106 ? 4.338 -1.454 -6.947 1.00 79.94 106 VAL A O 1
ATOM 823 N N . LEU A 1 107 ? 6.064 -0.458 -7.956 1.00 85.12 107 LEU A N 1
ATOM 824 C CA . LEU A 1 107 ? 6.591 0.152 -6.731 1.00 85.12 107 LEU A CA 1
ATOM 825 C C . LEU A 1 107 ? 5.582 1.125 -6.108 1.00 85.12 107 LEU A C 1
ATOM 827 O O . LEU A 1 107 ? 5.331 1.054 -4.904 1.00 85.12 107 LEU A O 1
ATOM 831 N N . CYS A 1 108 ? 4.947 1.984 -6.908 1.00 81.12 108 CYS A N 1
ATOM 832 C CA . CYS A 1 108 ? 3.877 2.863 -6.433 1.00 81.12 108 CYS A CA 1
ATOM 833 C C . CYS A 1 108 ? 2.703 2.066 -5.845 1.00 81.12 108 CYS A C 1
ATOM 835 O O . CYS A 1 108 ? 2.224 2.392 -4.757 1.00 81.12 108 CYS A O 1
ATOM 837 N N . ALA A 1 109 ? 2.264 1.003 -6.525 1.00 80.00 109 ALA A N 1
ATOM 838 C CA . ALA A 1 109 ? 1.203 0.130 -6.030 1.00 80.00 109 ALA A CA 1
ATOM 839 C C . ALA A 1 109 ? 1.592 -0.563 -4.712 1.00 80.00 109 ALA A C 1
ATOM 841 O O . ALA A 1 109 ? 0.774 -0.632 -3.793 1.00 80.00 109 ALA A O 1
ATOM 842 N N . PHE A 1 110 ? 2.839 -1.022 -4.584 1.00 84.06 110 PHE A N 1
ATOM 843 C CA . PHE A 1 110 ? 3.365 -1.618 -3.358 1.00 84.06 110 PHE A CA 1
ATOM 844 C C . PHE A 1 110 ? 3.357 -0.625 -2.191 1.00 84.06 110 PHE A C 1
ATOM 846 O O . PHE A 1 110 ? 2.882 -0.962 -1.108 1.00 84.06 110 PHE A O 1
ATOM 853 N N . VAL A 1 111 ? 3.797 0.618 -2.410 1.00 84.44 111 VAL A N 1
ATOM 854 C CA . VAL A 1 111 ? 3.751 1.671 -1.381 1.00 84.44 111 VAL A CA 1
ATOM 855 C C . VAL A 1 111 ? 2.310 1.946 -0.938 1.00 84.44 111 VAL A C 1
ATOM 857 O O . VAL A 1 111 ? 2.045 2.025 0.262 1.00 84.44 111 VAL A O 1
ATOM 860 N N . LEU A 1 112 ? 1.360 2.032 -1.875 1.00 81.44 112 LEU A N 1
ATOM 861 C CA . LEU A 1 112 ? -0.061 2.196 -1.545 1.00 81.44 112 LEU A CA 1
ATOM 862 C C . LEU A 1 112 ? -0.600 1.012 -0.729 1.00 81.44 112 LEU A C 1
ATOM 864 O O . LEU A 1 112 ? -1.277 1.224 0.278 1.00 81.44 112 LEU A O 1
ATOM 868 N N . LEU A 1 113 ? -0.270 -0.224 -1.116 1.00 82.06 113 LEU A N 1
ATOM 869 C CA . LEU A 1 113 ? -0.661 -1.427 -0.376 1.00 82.06 113 LEU A CA 1
ATOM 870 C C . LEU A 1 113 ? -0.090 -1.436 1.042 1.00 82.06 113 LEU A C 1
ATOM 872 O O . LEU A 1 113 ? -0.826 -1.747 1.975 1.00 82.06 113 LEU A O 1
ATOM 876 N N . VAL A 1 114 ? 1.171 -1.036 1.223 1.00 85.25 114 VAL A N 1
ATOM 877 C CA . VAL A 1 114 ? 1.794 -0.904 2.548 1.00 85.25 114 VAL A CA 1
ATOM 878 C C . VAL A 1 114 ? 1.049 0.121 3.401 1.00 85.25 114 VAL A C 1
ATOM 880 O O . VAL A 1 114 ? 0.761 -0.149 4.564 1.00 85.25 114 VAL A O 1
ATOM 883 N N . VAL A 1 115 ? 0.674 1.276 2.844 1.00 82.75 115 VAL A N 1
ATOM 884 C CA . VAL A 1 115 ? -0.090 2.296 3.584 1.00 82.75 115 VAL A CA 1
ATOM 885 C C . VAL A 1 115 ? -1.458 1.761 4.024 1.00 82.75 115 VAL A C 1
ATOM 887 O O . VAL A 1 115 ? -1.836 1.922 5.187 1.00 82.75 115 VAL A O 1
ATOM 890 N N . ILE A 1 116 ? -2.190 1.087 3.131 1.00 80.50 116 ILE A N 1
ATOM 891 C CA . ILE A 1 116 ? -3.490 0.487 3.472 1.00 80.50 116 ILE A CA 1
ATOM 892 C C . ILE A 1 116 ? -3.307 -0.642 4.501 1.00 80.50 116 ILE A C 1
ATOM 894 O O . ILE A 1 116 ? -4.078 -0.723 5.461 1.00 80.50 116 ILE A O 1
ATOM 898 N N . HIS A 1 117 ? -2.268 -1.471 4.355 1.00 83.31 117 HIS A N 1
ATOM 899 C CA . HIS A 1 117 ? -1.921 -2.521 5.313 1.00 83.31 117 HIS A CA 1
ATOM 900 C C . HIS A 1 117 ? -1.670 -1.935 6.699 1.00 83.31 117 HIS A C 1
ATOM 902 O O . HIS A 1 117 ? -2.239 -2.414 7.676 1.00 83.31 117 HIS A O 1
ATOM 908 N N . LEU A 1 118 ? -0.869 -0.870 6.790 1.00 82.31 118 LEU A N 1
ATOM 909 C CA . LEU A 1 118 ? -0.588 -0.186 8.048 1.00 82.31 118 LEU A CA 1
ATOM 910 C C . LEU A 1 118 ? -1.875 0.327 8.694 1.00 82.31 118 LEU A C 1
ATOM 912 O O . LEU A 1 118 ? -2.055 0.123 9.890 1.00 82.31 118 LEU A O 1
ATOM 916 N N . MET A 1 119 ? -2.804 0.903 7.926 1.00 74.69 119 MET A N 1
ATOM 917 C CA . MET A 1 119 ? -4.101 1.353 8.451 1.00 74.69 119 MET A CA 1
ATOM 918 C C . MET A 1 119 ? -4.953 0.197 9.005 1.00 74.69 119 MET A C 1
ATOM 920 O O . MET A 1 119 ? -5.535 0.320 10.088 1.00 74.69 119 MET A O 1
ATOM 924 N N . LEU A 1 120 ? -4.998 -0.947 8.313 1.00 77.38 120 LEU A N 1
ATOM 925 C CA . LEU A 1 120 ? -5.725 -2.138 8.774 1.00 77.38 120 LEU A CA 1
ATOM 926 C C . LEU A 1 120 ? -5.049 -2.793 9.992 1.00 77.38 120 LEU A C 1
ATOM 928 O O . LEU A 1 120 ? -5.715 -3.128 10.978 1.00 77.38 120 LEU A O 1
ATOM 932 N N . HIS A 1 121 ? -3.725 -2.930 9.962 1.00 79.00 121 HIS A N 1
ATOM 933 C CA . HIS A 1 121 ? -2.930 -3.556 11.015 1.00 79.00 121 HIS A CA 1
ATOM 934 C C . HIS A 1 121 ? -2.853 -2.690 12.283 1.00 79.00 121 HIS A C 1
ATOM 936 O O . HIS A 1 121 ? -2.824 -3.223 13.393 1.00 79.00 121 HIS A O 1
ATOM 942 N N . TRP A 1 122 ? -2.921 -1.361 12.158 1.00 73.75 122 TRP A N 1
ATOM 943 C CA . TRP A 1 122 ? -2.929 -0.425 13.289 1.00 73.75 122 TRP A CA 1
ATOM 944 C C . TRP A 1 122 ? -4.062 -0.715 14.283 1.00 73.75 122 TRP A C 1
ATOM 946 O O . TRP A 1 122 ? -3.875 -0.657 15.499 1.00 73.75 122 TRP A O 1
ATOM 956 N N . THR A 1 123 ? -5.228 -1.136 13.781 1.00 71.00 123 THR A N 1
ATOM 957 C CA . THR A 1 123 ? -6.364 -1.543 14.624 1.00 71.00 123 THR A CA 1
ATOM 958 C C . THR A 1 123 ? -6.016 -2.756 15.490 1.00 71.00 123 THR A C 1
ATOM 960 O O . THR A 1 123 ? -6.361 -2.787 16.675 1.00 71.00 123 THR A O 1
ATOM 963 N N . TRP A 1 124 ? -5.301 -3.728 14.918 1.00 77.00 124 TRP A N 1
ATOM 964 C CA . TRP A 1 124 ? -4.814 -4.904 15.633 1.00 77.00 124 TRP A CA 1
ATOM 965 C C . TRP A 1 124 ? -3.709 -4.540 16.630 1.00 77.00 124 TRP A C 1
ATOM 967 O O . TRP A 1 124 ? -3.790 -4.949 17.788 1.00 77.00 124 TRP A O 1
ATOM 977 N N . VAL A 1 125 ? -2.748 -3.694 16.240 1.00 75.88 125 VAL A N 1
ATOM 978 C CA . VAL A 1 125 ? -1.678 -3.200 17.126 1.00 75.88 125 VAL A CA 1
ATOM 979 C C . VAL A 1 125 ? -2.255 -2.507 18.357 1.00 75.88 125 VAL A C 1
ATOM 981 O O . VAL A 1 125 ? -1.844 -2.824 19.470 1.00 75.88 125 VAL A O 1
ATOM 984 N N . CYS A 1 126 ? -3.258 -1.637 18.209 1.00 69.31 126 CYS A N 1
ATOM 985 C CA . CYS A 1 126 ? -3.9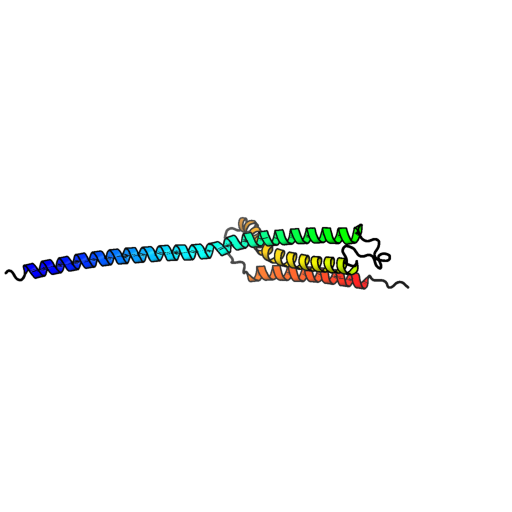42 -1.043 19.362 1.00 69.31 126 CYS A CA 1
ATOM 986 C C . CYS A 1 126 ? -4.591 -2.106 20.258 1.00 69.31 126 CYS A C 1
ATOM 988 O O . CYS A 1 126 ? -4.497 -2.005 21.478 1.00 69.31 126 CYS A O 1
ATOM 990 N N . GLY A 1 127 ? -5.226 -3.129 19.675 1.00 68.44 127 GLY A N 1
ATOM 991 C CA . GLY A 1 127 ? -5.819 -4.238 20.423 1.00 68.44 127 GLY A CA 1
ATOM 992 C C . GLY A 1 127 ? -4.783 -5.025 21.229 1.00 68.44 127 GLY A C 1
ATOM 993 O O . GLY A 1 127 ? -5.018 -5.316 22.404 1.00 68.44 127 GLY A O 1
ATOM 994 N N . VAL A 1 128 ? -3.617 -5.296 20.635 1.00 73.62 128 VAL A N 1
ATOM 995 C CA . VAL A 1 128 ? -2.482 -5.988 21.272 1.00 73.62 128 VAL A CA 1
ATOM 996 C C . VAL A 1 128 ? -1.819 -5.121 22.341 1.00 73.62 128 VAL A C 1
ATOM 998 O O . VAL A 1 128 ? -1.546 -5.600 23.441 1.00 73.62 128 VAL A O 1
ATOM 1001 N N . ILE A 1 129 ? -1.585 -3.836 22.066 1.00 72.38 129 ILE A N 1
ATOM 1002 C CA . ILE A 1 129 ? -1.017 -2.890 23.037 1.00 72.38 129 ILE A CA 1
ATOM 1003 C C . ILE A 1 129 ? -1.978 -2.717 24.211 1.00 72.38 129 ILE A C 1
ATOM 1005 O O . ILE A 1 129 ? -1.538 -2.796 25.355 1.00 72.38 129 ILE A O 1
ATOM 1009 N N . ALA A 1 130 ? -3.280 -2.563 23.958 1.00 66.81 130 ALA A N 1
ATOM 1010 C CA . ALA A 1 130 ? -4.292 -2.498 25.005 1.00 66.81 130 ALA A CA 1
ATOM 1011 C C . ALA A 1 130 ? -4.296 -3.785 25.838 1.00 66.81 130 ALA A C 1
ATOM 1013 O O . ALA A 1 130 ? -4.160 -3.712 27.052 1.00 66.81 130 ALA A O 1
ATOM 1014 N N . THR A 1 131 ? -4.335 -4.977 25.237 1.00 68.25 131 THR A N 1
ATOM 1015 C CA . THR A 1 131 ? -4.274 -6.226 26.026 1.00 68.25 131 THR A CA 1
ATOM 1016 C C . THR A 1 131 ? -2.969 -6.377 26.815 1.00 68.25 131 THR A C 1
ATOM 1018 O O . THR A 1 131 ? -2.992 -6.903 27.930 1.00 68.25 131 THR A O 1
ATOM 1021 N N . ARG A 1 132 ? -1.837 -5.879 26.300 1.00 68.56 132 ARG A N 1
ATOM 1022 C CA . ARG A 1 132 ? -0.530 -5.967 26.974 1.00 68.56 132 ARG A CA 1
ATOM 1023 C C . ARG A 1 132 ? -0.340 -4.924 28.083 1.00 68.56 132 ARG A C 1
ATOM 1025 O O . ARG A 1 132 ? 0.269 -5.246 29.102 1.00 68.56 132 ARG A O 1
ATOM 1032 N N . TYR A 1 133 ? -0.879 -3.712 27.929 1.00 61.94 133 TYR A N 1
ATOM 1033 C CA . TYR A 1 133 ? -0.795 -2.638 28.931 1.00 61.94 133 TYR A CA 1
ATOM 1034 C C . TYR A 1 133 ? -1.923 -2.681 29.970 1.00 61.94 133 TYR A C 1
ATOM 1036 O O . TYR A 1 133 ? -1.680 -2.400 31.144 1.00 61.94 133 TYR A O 1
ATOM 1044 N N . MET A 1 134 ? -3.140 -3.076 29.588 1.00 54.00 134 MET A N 1
ATOM 1045 C CA . MET A 1 134 ? -4.299 -3.098 30.493 1.00 54.00 134 MET A CA 1
ATOM 1046 C C . MET A 1 134 ? -4.211 -4.242 31.514 1.00 54.00 134 MET A C 1
ATOM 1048 O O . MET A 1 134 ? -4.733 -4.112 32.614 1.00 54.00 134 MET A O 1
ATOM 1052 N N . LYS A 1 135 ? -3.418 -5.293 31.241 1.00 53.75 135 LYS A N 1
ATOM 1053 C CA . LYS A 1 135 ? -3.096 -6.351 32.220 1.00 53.75 135 LYS A CA 1
ATOM 1054 C C . LYS A 1 135 ? -2.253 -5.859 33.418 1.00 53.75 135 LYS A C 1
ATOM 1056 O O . LYS A 1 135 ? -2.076 -6.608 34.370 1.00 53.75 135 LYS A O 1
ATOM 1061 N N . ARG A 1 136 ? -1.730 -4.621 33.399 1.00 55.59 136 ARG A N 1
ATOM 1062 C CA . ARG A 1 136 ? -1.012 -4.002 34.537 1.00 55.59 136 ARG A CA 1
ATO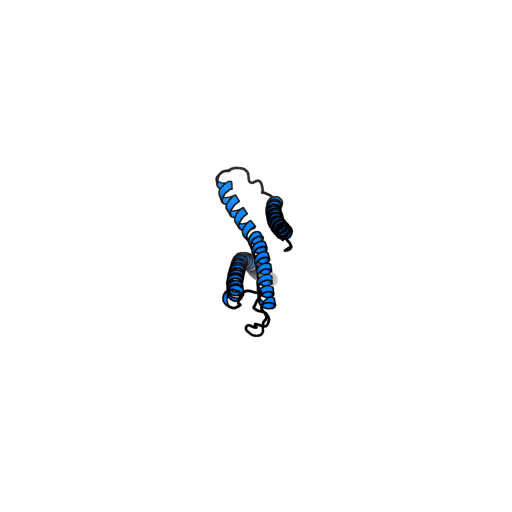M 1063 C C . ARG A 1 136 ? -1.804 -2.920 35.281 1.00 55.59 136 ARG A C 1
ATOM 1065 O O . ARG A 1 136 ? -1.317 -2.427 36.293 1.00 55.59 136 ARG A O 1
ATOM 1072 N N . ARG A 1 137 ? -2.990 -2.526 34.808 1.00 49.88 137 ARG A N 1
ATOM 1073 C CA . ARG A 1 137 ? -3.826 -1.504 35.459 1.00 49.88 137 ARG A CA 1
ATOM 1074 C C . ARG A 1 137 ? -5.257 -2.008 35.597 1.00 49.88 137 ARG A C 1
ATOM 1076 O O . ARG A 1 137 ? -6.132 -1.644 34.816 1.00 49.88 137 ARG A O 1
ATOM 1083 N N . ASP A 1 138 ? -5.485 -2.812 36.628 1.00 54.44 138 ASP A N 1
ATOM 1084 C CA . ASP A 1 138 ? -6.815 -2.929 37.214 1.00 54.44 138 ASP A CA 1
ATOM 1085 C C . ASP A 1 138 ? -7.299 -1.534 37.646 1.00 54.44 138 ASP A C 1
ATOM 1087 O O . ASP A 1 138 ? -6.598 -0.812 38.357 1.00 54.44 138 ASP A O 1
ATOM 1091 N N . GLY A 1 139 ? -8.499 -1.145 37.201 1.00 53.47 139 GLY A N 1
ATOM 1092 C CA . GLY A 1 139 ? -9.331 -0.205 37.959 1.00 53.47 139 GLY A CA 1
ATOM 1093 C C . GLY A 1 139 ? -9.996 0.964 37.227 1.00 53.47 139 GLY A C 1
ATOM 1094 O O . GLY A 1 139 ? -11.004 1.453 37.728 1.00 53.47 139 GLY A O 1
ATOM 1095 N N . LYS A 1 140 ? -9.538 1.428 36.056 1.00 50.84 140 LYS A N 1
ATOM 1096 C CA . LYS A 1 140 ? -10.242 2.516 35.338 1.00 50.84 140 LYS A CA 1
ATOM 1097 C C . LYS A 1 140 ? -10.361 2.243 33.847 1.00 50.84 140 LYS A C 1
ATOM 1099 O O . LYS A 1 140 ? -9.425 2.450 33.083 1.00 50.84 140 LYS A O 1
ATOM 1104 N N . LYS A 1 141 ? -11.565 1.830 33.440 1.00 50.22 141 LYS A N 1
ATOM 1105 C CA . LYS A 1 141 ? -12.030 1.847 32.049 1.00 50.22 141 LYS A CA 1
ATOM 1106 C C . LYS A 1 141 ? -12.199 3.303 31.603 1.00 50.22 141 LYS A C 1
ATOM 1108 O O . LYS A 1 141 ? -13.312 3.815 31.560 1.00 50.22 141 LYS A O 1
ATOM 1113 N N . THR A 1 142 ? -11.107 4.001 31.321 1.00 53.81 142 THR A N 1
ATOM 1114 C CA . THR A 1 142 ? -11.192 5.194 30.477 1.00 53.81 142 THR A CA 1
ATOM 1115 C C . THR A 1 142 ? -11.288 4.684 29.048 1.00 53.81 142 THR A C 1
ATOM 1117 O O . THR A 1 142 ? -10.350 4.045 28.574 1.00 53.81 142 THR A O 1
ATOM 1120 N N . ASN A 1 143 ? -12.437 4.890 28.400 1.00 56.22 143 ASN A N 1
ATOM 1121 C CA . ASN A 1 143 ? -12.564 4.751 26.951 1.00 56.22 143 ASN A CA 1
ATOM 1122 C C . ASN A 1 143 ? -11.443 5.588 26.329 1.00 56.22 143 ASN A C 1
ATOM 1124 O O . ASN A 1 143 ? -11.486 6.810 26.392 1.00 56.22 143 ASN A O 1
ATOM 1128 N N . VAL A 1 144 ? -10.388 4.940 25.839 1.00 55.75 144 VAL A N 1
ATOM 1129 C CA . VAL A 1 144 ? -9.361 5.629 25.063 1.00 55.75 144 VAL A CA 1
ATOM 1130 C C . VAL A 1 144 ? -10.016 5.925 23.724 1.00 55.75 144 VAL A C 1
ATOM 1132 O O . VAL A 1 144 ? -10.302 4.997 22.967 1.00 55.75 144 VAL A O 1
ATOM 1135 N N . ASP A 1 145 ? -10.327 7.199 23.503 1.00 61.00 145 ASP A N 1
ATOM 1136 C CA . ASP A 1 145 ? -11.081 7.684 22.355 1.00 61.00 145 ASP A CA 1
ATOM 1137 C C . ASP A 1 145 ? -10.482 7.204 21.027 1.00 61.00 145 ASP A C 1
ATOM 1139 O O . ASP A 1 145 ? -9.267 7.262 20.798 1.00 61.00 145 ASP A O 1
ATOM 1143 N N . ASP A 1 146 ? -11.356 6.798 20.102 1.00 63.91 146 ASP A N 1
ATOM 1144 C CA . ASP A 1 146 ? -10.980 6.455 18.724 1.00 63.91 146 ASP A CA 1
ATOM 1145 C C . ASP A 1 146 ? -10.234 7.606 18.023 1.00 63.91 146 ASP A C 1
ATOM 1147 O O . ASP A 1 146 ? -9.406 7.361 17.145 1.00 63.91 146 ASP A O 1
ATOM 1151 N N . GLY A 1 147 ? -10.443 8.852 18.470 1.00 66.81 147 GLY A N 1
ATOM 1152 C CA . GLY A 1 147 ? -9.724 10.034 17.990 1.00 66.81 147 GLY A CA 1
ATOM 1153 C C . GLY A 1 147 ? -8.221 10.017 18.290 1.00 66.81 147 GLY A C 1
ATOM 1154 O O . GLY A 1 147 ? -7.419 10.422 17.452 1.00 66.81 147 GLY A O 1
ATOM 1155 N N . THR A 1 148 ? -7.791 9.500 19.445 1.00 68.94 148 THR A N 1
ATOM 1156 C CA . THR A 1 148 ? -6.352 9.397 19.755 1.00 68.94 148 THR A CA 1
ATOM 1157 C C . THR A 1 148 ? -5.685 8.296 18.926 1.00 68.94 148 THR A C 1
ATOM 1159 O O . THR A 1 148 ? -4.516 8.419 18.551 1.00 68.94 148 THR A O 1
ATOM 1162 N N . ARG A 1 149 ? -6.432 7.236 18.583 1.00 68.38 149 ARG A N 1
ATOM 1163 C CA . ARG A 1 149 ? -5.950 6.137 17.727 1.00 68.38 149 ARG A CA 1
ATOM 1164 C C . ARG A 1 149 ? -5.743 6.579 16.284 1.00 68.38 149 ARG A C 1
ATOM 1166 O O . ARG A 1 149 ? -4.725 6.213 15.694 1.00 68.38 149 ARG A O 1
ATOM 1173 N N . THR A 1 150 ? -6.667 7.359 15.727 1.00 71.38 150 THR A N 1
ATOM 1174 C CA . THR A 1 150 ? -6.524 7.923 14.376 1.00 71.38 150 THR A CA 1
ATOM 1175 C C . THR A 1 150 ? -5.446 8.998 14.327 1.00 71.38 150 THR A C 1
ATOM 1177 O O . THR A 1 150 ? -4.676 9.011 13.372 1.00 71.38 150 THR A O 1
ATOM 1180 N N . LEU A 1 151 ? -5.297 9.821 15.373 1.00 79.56 151 LEU A N 1
ATOM 1181 C CA . LEU A 1 151 ? -4.238 10.834 15.442 1.00 79.56 151 LEU A CA 1
ATOM 1182 C C . LEU A 1 151 ? -2.833 10.218 15.378 1.00 79.56 151 LEU A C 1
ATOM 1184 O O . LEU A 1 151 ? -1.981 10.718 14.649 1.00 79.56 151 LEU A O 1
ATOM 1188 N N . TRP A 1 152 ? -2.594 9.107 16.082 1.00 73.75 152 TRP A N 1
ATOM 1189 C CA . TRP A 1 152 ? -1.315 8.398 15.989 1.00 73.75 152 TRP A CA 1
ATOM 1190 C C . TRP A 1 152 ? -1.090 7.750 14.619 1.00 73.75 152 TRP A C 1
ATOM 1192 O O . TRP A 1 152 ? 0.025 7.799 14.103 1.00 73.75 152 TRP A O 1
ATOM 1202 N N . GLY A 1 153 ? -2.136 7.176 14.014 1.00 72.56 153 GLY A N 1
ATOM 1203 C CA . GLY A 1 153 ? -2.044 6.592 12.673 1.00 72.56 153 GLY A CA 1
ATOM 1204 C C . GLY A 1 153 ? -1.721 7.644 11.607 1.00 72.56 153 GLY A C 1
ATOM 1205 O O . GLY A 1 153 ? -0.802 7.464 10.810 1.00 72.56 153 GLY A O 1
ATOM 1206 N N . VAL A 1 154 ? -2.428 8.777 11.634 1.00 78.50 154 VAL A N 1
ATOM 1207 C CA . VAL A 1 154 ? -2.183 9.915 10.736 1.00 78.50 154 VAL A CA 1
ATOM 1208 C C . VAL A 1 154 ? -0.811 10.534 11.006 1.00 78.50 154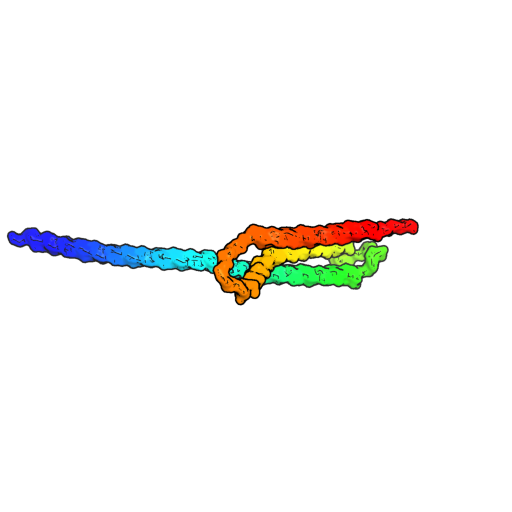 VAL A C 1
ATOM 1210 O O . VAL A 1 154 ? -0.082 10.818 10.059 1.00 78.50 154 VAL A O 1
ATOM 1213 N N . GLY A 1 155 ? -0.415 10.683 12.274 1.00 81.62 155 GLY A N 1
ATOM 1214 C CA . GLY A 1 155 ? 0.906 11.189 12.653 1.00 81.62 155 GLY A CA 1
ATOM 1215 C C . GLY A 1 155 ? 2.049 10.326 12.114 1.00 81.62 155 GLY A C 1
ATOM 1216 O O . GLY A 1 155 ? 2.998 10.858 11.540 1.00 81.62 155 GLY A O 1
ATOM 1217 N N . LEU A 1 156 ? 1.932 8.999 12.217 1.00 78.62 156 LEU A N 1
ATOM 1218 C CA . LEU A 1 156 ? 2.917 8.065 11.666 1.00 78.62 156 LEU A CA 1
ATOM 1219 C C . LEU A 1 156 ? 2.962 8.123 10.131 1.00 78.62 156 LEU A C 1
ATOM 1221 O O . LEU A 1 156 ? 4.046 8.111 9.553 1.00 78.62 156 LEU A O 1
ATOM 1225 N N . LEU A 1 157 ? 1.807 8.260 9.472 1.00 75.75 157 LEU A N 1
ATOM 1226 C CA . LEU A 1 157 ? 1.736 8.396 8.015 1.00 75.75 157 LEU A CA 1
ATOM 1227 C C . LEU A 1 157 ? 2.403 9.691 7.532 1.00 75.75 157 LEU A C 1
ATOM 1229 O O . LEU A 1 157 ? 3.223 9.650 6.615 1.00 75.75 157 LEU A O 1
ATOM 1233 N N . ILE A 1 158 ? 2.110 10.823 8.182 1.00 84.62 158 ILE A N 1
ATOM 1234 C CA . ILE A 1 158 ? 2.743 12.118 7.892 1.00 84.62 158 ILE A CA 1
ATOM 1235 C C . ILE A 1 158 ? 4.255 12.034 8.114 1.00 84.62 158 ILE A C 1
ATOM 1237 O O . ILE A 1 158 ? 5.021 12.526 7.286 1.00 84.62 158 ILE A O 1
ATOM 1241 N N . PHE A 1 159 ? 4.697 11.395 9.198 1.00 83.50 159 PHE A N 1
ATOM 1242 C CA . PHE A 1 159 ? 6.115 11.219 9.501 1.00 83.50 159 PHE A CA 1
ATOM 1243 C C . PHE A 1 159 ? 6.838 10.387 8.431 1.00 83.50 159 PHE A C 1
ATOM 1245 O O . PHE A 1 159 ? 7.865 10.822 7.910 1.00 83.50 159 PHE A O 1
ATOM 1252 N N . CYS A 1 160 ? 6.281 9.237 8.039 1.00 77.94 160 CYS A N 1
ATOM 1253 C CA . CYS A 1 160 ? 6.842 8.404 6.973 1.00 77.94 160 CYS A CA 1
ATOM 1254 C C . CYS A 1 160 ? 6.890 9.138 5.625 1.00 77.94 160 CYS A C 1
ATOM 1256 O O . CYS A 1 160 ? 7.912 9.071 4.940 1.00 77.94 160 CYS A O 1
ATOM 1258 N N . LEU A 1 161 ? 5.831 9.875 5.260 1.00 80.31 161 LEU A N 1
ATOM 1259 C CA . LEU A 1 161 ? 5.828 10.686 4.038 1.00 80.31 161 LEU A CA 1
ATOM 1260 C C . LEU A 1 161 ? 6.908 11.772 4.071 1.00 80.31 161 LEU A C 1
ATOM 1262 O O . LEU A 1 161 ? 7.588 11.978 3.070 1.00 80.31 161 LEU A O 1
ATOM 1266 N N . ASN A 1 162 ? 7.084 12.446 5.210 1.00 85.38 162 ASN A N 1
ATOM 1267 C CA . ASN A 1 162 ? 8.110 13.477 5.362 1.00 85.38 162 ASN A CA 1
ATOM 1268 C C . ASN A 1 162 ? 9.517 12.891 5.241 1.00 85.38 162 ASN A C 1
ATOM 1270 O O . ASN A 1 162 ? 10.334 13.453 4.521 1.00 85.38 162 ASN A O 1
ATOM 1274 N N . ILE A 1 163 ? 9.795 11.746 5.874 1.00 86.19 163 ILE A N 1
ATOM 1275 C CA . ILE A 1 163 ? 11.089 11.064 5.718 1.00 86.19 163 ILE A CA 1
ATOM 1276 C C . ILE A 1 163 ? 11.352 10.728 4.249 1.00 86.19 163 ILE A C 1
ATOM 1278 O O . ILE A 1 163 ? 12.440 11.010 3.750 1.00 86.19 163 ILE A O 1
ATOM 1282 N N . MET A 1 164 ? 10.364 10.169 3.546 1.00 79.31 164 MET A N 1
ATOM 1283 C CA . MET A 1 164 ? 10.507 9.837 2.126 1.00 79.31 164 MET A CA 1
ATOM 1284 C C . MET A 1 164 ? 10.750 11.092 1.275 1.00 79.31 164 MET A C 1
ATOM 1286 O O . MET A 1 164 ? 11.651 11.109 0.440 1.00 79.31 164 MET A O 1
ATOM 1290 N N . GLY A 1 165 ? 9.987 12.163 1.512 1.00 78.81 165 GLY A N 1
ATOM 1291 C CA . GLY A 1 165 ? 10.149 13.436 0.810 1.00 78.81 165 GLY A CA 1
ATOM 1292 C C . GLY A 1 165 ? 11.523 14.064 1.044 1.00 78.81 165 GLY A C 1
ATOM 1293 O O . GLY A 1 165 ? 12.161 14.510 0.093 1.00 78.81 165 GLY A O 1
ATOM 1294 N N . ILE A 1 166 ? 12.018 14.030 2.284 1.00 88.75 166 ILE A N 1
ATOM 1295 C CA . ILE A 1 166 ? 13.365 14.498 2.634 1.00 88.75 166 ILE A CA 1
ATOM 1296 C C . ILE A 1 166 ? 14.428 13.646 1.936 1.00 88.75 166 ILE A C 1
ATOM 1298 O O . ILE A 1 166 ? 15.380 14.202 1.397 1.00 88.75 166 ILE A O 1
ATOM 1302 N N . ALA A 1 167 ? 14.267 12.321 1.898 1.00 82.94 167 ALA A N 1
ATOM 1303 C CA . ALA A 1 167 ? 15.203 11.433 1.213 1.00 82.94 167 ALA A CA 1
ATOM 1304 C C . ALA A 1 167 ? 15.277 11.727 -0.296 1.00 82.94 167 ALA A C 1
ATOM 1306 O O . ALA A 1 167 ? 16.372 11.790 -0.851 1.00 82.94 167 ALA A O 1
ATOM 1307 N N . ILE A 1 168 ? 14.136 11.976 -0.950 1.00 85.12 168 ILE A N 1
ATOM 1308 C CA . ILE A 1 168 ? 14.091 12.369 -2.369 1.00 85.12 168 ILE A CA 1
ATOM 1309 C C . ILE A 1 168 ? 14.718 13.752 -2.571 1.00 85.12 168 ILE A C 1
ATOM 1311 O O . ILE A 1 168 ? 15.526 13.925 -3.480 1.00 85.12 168 ILE A O 1
ATOM 1315 N N . ALA A 1 169 ? 14.395 14.730 -1.723 1.00 84.44 169 ALA A N 1
ATOM 1316 C CA . ALA A 1 169 ? 14.979 16.067 -1.805 1.00 84.44 169 ALA A CA 1
ATOM 1317 C C . ALA A 1 169 ? 16.507 16.024 -1.636 1.00 84.44 169 ALA A C 1
ATOM 1319 O O . ALA A 1 169 ? 17.231 16.646 -2.410 1.00 84.44 169 ALA A O 1
ATOM 1320 N N . ALA A 1 170 ? 17.002 15.236 -0.679 1.00 87.00 170 ALA A N 1
ATOM 1321 C CA . ALA A 1 170 ? 18.429 15.002 -0.491 1.00 87.00 170 ALA A CA 1
ATOM 1322 C C . ALA A 1 170 ? 19.061 14.326 -1.717 1.00 87.00 170 ALA A C 1
ATOM 1324 O O . ALA A 1 170 ? 20.129 14.747 -2.157 1.00 87.00 170 ALA A O 1
ATOM 1325 N N . ALA A 1 171 ? 18.388 13.332 -2.308 1.00 84.19 171 ALA A N 1
ATOM 1326 C CA . ALA A 1 171 ? 18.852 12.675 -3.527 1.00 84.19 171 ALA A CA 1
ATOM 1327 C C . ALA A 1 171 ? 18.979 13.670 -4.695 1.00 84.19 171 ALA A C 1
ATOM 1329 O O . ALA A 1 171 ? 20.030 13.728 -5.330 1.00 84.19 171 ALA A O 1
ATOM 1330 N N . VAL A 1 172 ? 17.961 14.505 -4.932 1.00 83.56 172 VAL A N 1
ATOM 1331 C CA . VAL A 1 172 ? 17.980 15.536 -5.987 1.00 83.56 172 VAL A CA 1
ATOM 1332 C C . VAL A 1 172 ? 19.107 16.546 -5.766 1.00 83.56 172 VAL A C 1
ATOM 1334 O O . VAL A 1 172 ? 19.826 16.870 -6.706 1.00 83.56 172 VAL A O 1
ATOM 1337 N N . LEU A 1 173 ? 19.310 17.003 -4.527 1.00 85.69 173 LEU A N 1
ATOM 1338 C CA . LEU A 1 173 ? 20.389 17.939 -4.192 1.00 85.69 173 LEU A CA 1
ATOM 1339 C C . LEU A 1 173 ? 21.792 17.325 -4.328 1.00 85.69 173 LEU A C 1
ATOM 1341 O O . LEU A 1 173 ? 22.766 18.061 -4.459 1.00 85.69 173 LEU A O 1
ATOM 1345 N N . SER A 1 174 ? 21.906 15.995 -4.303 1.00 84.88 174 SER A N 1
ATOM 1346 C CA . SER A 1 174 ? 23.179 15.284 -4.462 1.00 84.88 174 SER A CA 1
ATOM 1347 C C . SER A 1 174 ? 23.567 14.996 -5.918 1.00 84.88 174 SER A C 1
ATOM 1349 O O . SER A 1 174 ? 24.667 14.498 -6.161 1.00 84.88 174 SER A O 1
ATOM 1351 N N . ILE A 1 175 ? 22.710 15.325 -6.893 1.00 83.62 175 ILE A N 1
ATOM 1352 C CA . ILE A 1 175 ? 23.051 15.210 -8.315 1.00 83.62 175 ILE A CA 1
ATOM 1353 C C . ILE A 1 175 ? 24.068 16.305 -8.657 1.00 83.62 175 ILE A C 1
ATOM 1355 O O . ILE A 1 175 ? 23.723 17.474 -8.808 1.00 83.62 175 ILE A O 1
ATOM 1359 N N . GLN A 1 176 ? 25.337 15.919 -8.792 1.00 78.31 176 GLN A N 1
ATOM 1360 C CA . GLN A 1 176 ? 26.365 16.775 -9.377 1.00 78.31 176 GLN A CA 1
ATOM 1361 C C . GLN A 1 176 ? 26.298 16.644 -10.898 1.00 78.31 176 GLN A C 1
ATOM 1363 O O . GLN A 1 176 ? 26.484 15.557 -11.446 1.00 78.31 176 GLN A O 1
ATOM 1368 N N . SER A 1 177 ? 26.012 17.748 -11.586 1.00 54.25 177 SER A N 1
ATOM 1369 C CA . SER A 1 177 ? 26.140 17.825 -13.040 1.00 54.25 177 SER A CA 1
ATOM 1370 C C . SER A 1 177 ? 27.613 17.632 -13.423 1.00 54.25 177 SER A C 1
ATOM 1372 O O . SER A 1 177 ? 28.452 18.347 -12.867 1.00 54.25 177 SER A O 1
ATOM 1374 N N . PRO A 1 178 ? 27.944 16.690 -14.326 1.00 66.94 178 PRO A N 1
ATOM 1375 C CA . PRO A 1 178 ? 29.320 16.496 -14.762 1.00 66.94 178 PRO A CA 1
ATOM 1376 C C . PRO A 1 178 ? 29.808 17.775 -15.453 1.00 66.94 178 PRO A C 1
ATOM 1378 O O . PRO A 1 178 ? 29.192 18.228 -16.419 1.00 66.94 178 PRO A O 1
ATOM 1381 N N . LEU A 1 179 ? 30.864 18.370 -14.889 1.00 47.53 179 LEU A N 1
ATOM 1382 C CA . LEU A 1 179 ? 31.665 19.423 -15.516 1.00 47.53 179 LEU A CA 1
ATOM 1383 C C . LEU A 1 179 ? 32.603 18.813 -16.559 1.00 47.53 179 LEU A C 1
ATOM 1385 O O . LEU A 1 179 ? 33.153 17.723 -16.273 1.00 47.53 179 LEU A O 1
#

Sequence (179 aa):
MSSMTHQEEAMEETFDEAAEVASVEATVAAAKSVRGKAAASAGNRNTLMGRTMLNFWLDTAMLVNFVLLIWTSTVVRFVFPATVTADGWTLWSWNVDQWIGLQFAVLCAFVLLVVIHLMLHWTWVCGVIATRYMKRRDGKKTNVDDGTRTLWGVGLLIFCLNIMGIAIAAAVLSIQSPL

Radius of gyration: 34.9 Å; chains: 1; bounding box: 119×46×67 Å

pLDDT: mean 70.31, std 12.71, range [43.78, 88.75]

Secondary structure (DSSP, 8-state):
-TTTHHHHHHHHHHHHHHHHHHHHHHHHHHHHHHHHHHHHHHHHHHHHHHHHHHHHHHHHHHHHHHHHHHHHHHIIIIIS--TTT-TT-EETTEEHHHHHHHHHHHHHHHHHHHHHHHHHHHHHHHHHHHHHHHTT--S------HHHHHHHHHHHHHHHHHHHHHHHHHHHHT-PPP-

Foldseek 3Di:
DVPVVVVVVVVVVVVVVVVVVVVVVVVVVVVVVVVVVVVVVVVVVCVVVVLVVVLVVLVVVLVVLVVVLVVLVCCLPPVADDPVPRVPPDDPNDGSVVSVVVSVVSVVVNVVSVLVNLVSCLVVVVVVVCVVVVVVDPDDPDPPDPVVSVVVSVVVVVVVVVVVVVVVVVVVVPDDDDD